Protein AF-A0A644TGS3-F1 (afdb_monomer_lite)

pLDDT: mean 71.06, std 19.89, range [24.0, 93.06]

Radius of gyration: 21.51 Å; chains: 1; bounding box: 37×53×60 Å

InterPro domains:
  IPR002871 NIF system FeS cluster assembly, NifU, N-terminal [PF01592] (18-66)
  IPR002871 NIF system FeS cluster assembly, NifU, N-terminal [cd06664] (18-66)

Structure (mmCIF, N/CA/C/O backbone):
data_AF-A0A644TGS3-F1
#
_entry.id   AF-A0A644TGS3-F1
#
loop_
_atom_site.group_PDB
_atom_site.id
_atom_site.type_symbol
_atom_site.label_atom_id
_atom_site.label_alt_id
_atom_site.label_comp_id
_atom_site.label_asym_id
_atom_site.label_entity_id
_atom_site.label_seq_id
_atom_site.pdbx_PDB_ins_code
_atom_site.Cartn_x
_atom_site.Cartn_y
_atom_site.Cartn_z
_atom_site.occupancy
_atom_site.B_iso_or_equiv
_atom_site.auth_seq_id
_atom_site.auth_comp_id
_atom_site.auth_asym_id
_atom_site.auth_atom_id
_atom_site.pdbx_PDB_model_num
ATOM 1 N N . MET A 1 1 ? 13.900 33.411 -36.697 1.00 40.03 1 MET A N 1
ATOM 2 C CA . MET A 1 1 ? 13.366 32.555 -35.622 1.00 40.03 1 MET A CA 1
ATOM 3 C C . MET A 1 1 ? 13.128 31.213 -36.278 1.00 40.03 1 MET A C 1
ATOM 5 O O . MET A 1 1 ? 12.273 31.146 -37.144 1.00 40.03 1 MET A O 1
ATOM 9 N N . ALA A 1 2 ? 14.018 30.251 -36.042 1.00 46.47 2 ALA A N 1
ATOM 10 C CA . ALA A 1 2 ? 13.929 28.922 -36.633 1.00 46.47 2 ALA A CA 1
ATOM 11 C C . ALA A 1 2 ? 13.357 28.002 -35.558 1.00 46.47 2 ALA A C 1
ATOM 13 O O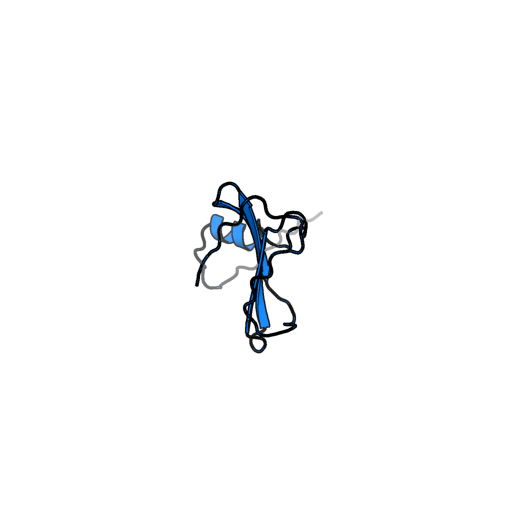 . ALA A 1 2 ? 13.962 27.853 -34.496 1.00 46.47 2 ALA A O 1
ATOM 14 N N . GLU A 1 3 ? 12.164 27.485 -35.812 1.00 55.41 3 GLU A N 1
ATOM 15 C CA . GLU A 1 3 ? 11.545 26.438 -35.012 1.00 55.41 3 GLU A CA 1
ATOM 16 C C . GLU A 1 3 ? 12.393 25.180 -35.215 1.00 55.41 3 GLU A C 1
ATOM 18 O O . GLU A 1 3 ? 12.521 24.675 -36.327 1.00 55.41 3 GLU A O 1
ATOM 23 N N . GLN A 1 4 ? 13.091 24.757 -34.163 1.00 46.56 4 GLN A N 1
ATOM 24 C CA . GLN A 1 4 ? 13.836 23.506 -34.169 1.00 46.56 4 GLN A CA 1
ATOM 25 C C . GLN A 1 4 ? 12.837 22.398 -33.847 1.00 46.56 4 GLN A C 1
ATOM 27 O O . GLN A 1 4 ? 12.428 22.252 -32.696 1.00 46.56 4 GLN A O 1
ATOM 32 N N . GLU A 1 5 ? 12.420 21.659 -34.872 1.00 59.19 5 GLU A N 1
ATOM 33 C CA . GLU A 1 5 ? 11.716 20.389 -34.709 1.00 59.19 5 GLU A CA 1
ATOM 34 C C . GLU A 1 5 ? 12.658 19.426 -33.976 1.00 59.19 5 GLU A C 1
ATOM 36 O O . GLU A 1 5 ? 13.731 19.073 -34.465 1.00 59.19 5 GLU A O 1
ATOM 41 N N . GLN A 1 6 ? 12.299 19.084 -32.741 1.00 52.22 6 GLN A N 1
ATOM 42 C CA . GLN A 1 6 ? 13.044 18.143 -31.916 1.00 52.22 6 GLN A CA 1
ATOM 43 C C . GLN A 1 6 ? 12.672 16.731 -32.381 1.00 52.22 6 GLN A C 1
ATOM 45 O O . GLN A 1 6 ? 11.548 16.285 -32.165 1.00 52.22 6 GLN A O 1
ATOM 50 N N . GLU A 1 7 ? 13.590 16.042 -33.062 1.00 60.78 7 GLU A N 1
ATOM 51 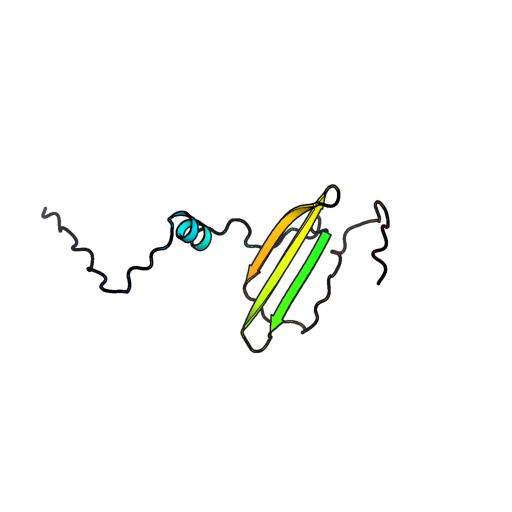C CA . GLU A 1 7 ? 13.439 14.619 -33.379 1.00 60.78 7 GLU A CA 1
ATOM 52 C C . GLU A 1 7 ? 13.476 13.802 -32.076 1.00 60.78 7 GLU A C 1
ATOM 54 O O . GLU A 1 7 ? 14.516 13.673 -31.426 1.00 60.78 7 GLU A O 1
ATOM 59 N N . GLU A 1 8 ? 12.319 13.265 -31.687 1.00 59.94 8 GLU A N 1
ATOM 60 C CA . GLU A 1 8 ? 12.171 12.318 -30.579 1.00 59.94 8 GLU A CA 1
ATOM 61 C C . GLU A 1 8 ? 13.011 11.052 -30.863 1.00 59.94 8 GLU A C 1
ATOM 63 O O . GLU A 1 8 ? 12.868 10.445 -31.931 1.00 59.94 8 GLU A O 1
ATOM 68 N N . PRO A 1 9 ? 13.897 10.613 -29.949 1.00 57.94 9 PRO A N 1
ATOM 69 C CA . PRO A 1 9 ? 14.744 9.452 -30.190 1.00 57.94 9 PRO A CA 1
ATOM 70 C C . PRO A 1 9 ? 13.892 8.185 -30.346 1.00 57.94 9 PRO A C 1
ATOM 72 O O . PRO A 1 9 ? 13.164 7.781 -29.440 1.00 57.94 9 PRO A O 1
ATOM 75 N N . GLN A 1 10 ? 14.008 7.524 -31.500 1.00 60.12 10 GLN A N 1
ATOM 76 C CA . GLN A 1 10 ? 13.237 6.325 -31.825 1.00 60.12 10 GLN A CA 1
ATOM 77 C C . GLN A 1 10 ? 13.711 5.128 -30.978 1.00 60.12 10 GLN A C 1
ATOM 79 O O . GLN A 1 10 ? 14.670 4.434 -31.319 1.00 60.12 10 GLN A O 1
ATOM 84 N N . TYR A 1 11 ? 13.048 4.899 -29.843 1.00 65.00 11 TYR A N 1
ATOM 85 C CA . TYR A 1 11 ? 13.353 3.822 -28.898 1.00 65.00 11 TYR A CA 1
ATOM 86 C C . TYR A 1 11 ? 13.108 2.437 -29.531 1.00 65.00 11 TYR A C 1
ATOM 88 O O . TYR A 1 11 ? 11.970 2.056 -29.795 1.00 65.00 11 TYR A O 1
ATOM 96 N N . GLN A 1 12 ? 14.176 1.664 -29.769 1.00 63.16 12 GLN A N 1
ATOM 97 C CA . GLN A 1 12 ? 14.134 0.303 -30.344 1.00 63.16 12 GLN A CA 1
ATOM 98 C C . GLN A 1 12 ? 14.103 -0.801 -29.264 1.00 63.16 12 GLN A C 1
ATOM 100 O O . GLN A 1 12 ? 14.757 -1.835 -29.395 1.00 63.16 12 GLN A O 1
ATOM 105 N N . GLY A 1 13 ? 13.397 -0.572 -28.155 1.00 66.88 13 GLY A N 1
ATOM 106 C CA . GLY A 1 13 ? 13.203 -1.588 -27.116 1.00 66.88 13 GLY A CA 1
ATOM 107 C C . GLY A 1 13 ? 12.051 -2.551 -27.434 1.00 66.88 13 GLY A C 1
ATOM 108 O O . GLY A 1 13 ? 11.281 -2.308 -28.366 1.00 66.88 13 GLY A O 1
ATOM 109 N N . PRO A 1 14 ? 11.901 -3.651 -26.672 1.00 72.25 14 PRO A N 1
ATOM 110 C CA . PRO A 1 14 ? 10.731 -4.513 -26.799 1.00 72.25 14 PRO A CA 1
ATOM 111 C C . PRO A 1 14 ? 9.463 -3.682 -26.581 1.00 72.25 14 PRO A C 1
ATOM 113 O O . PRO A 1 14 ? 9.342 -2.977 -25.580 1.00 72.25 14 PRO A O 1
ATOM 116 N N . VAL A 1 15 ? 8.522 -3.763 -27.523 1.00 70.94 15 VAL A N 1
ATOM 117 C CA . VAL A 1 15 ? 7.206 -3.134 -27.380 1.00 70.94 15 VAL A CA 1
ATOM 118 C C . VAL A 1 15 ? 6.471 -3.889 -26.279 1.00 70.94 15 VAL A C 1
ATOM 120 O O . VAL A 1 15 ? 5.985 -5.002 -26.484 1.00 70.94 15 VAL A O 1
ATOM 123 N N . LEU A 1 16 ? 6.460 -3.321 -25.076 1.00 71.38 16 LEU A N 1
ATOM 124 C CA . LEU A 1 16 ? 5.703 -3.868 -23.964 1.00 71.38 16 LEU A CA 1
ATOM 125 C C . LEU A 1 16 ? 4.234 -3.502 -24.182 1.00 71.38 16 LEU A C 1
ATOM 127 O O . LEU A 1 16 ? 3.844 -2.346 -24.044 1.00 71.38 16 LEU A O 1
ATOM 131 N N . PHE A 1 17 ? 3.423 -4.489 -24.563 1.00 81.81 17 PHE A N 1
ATOM 132 C CA . PHE A 1 17 ? 1.976 -4.332 -24.702 1.00 81.81 17 PHE A CA 1
ATOM 133 C C . PHE A 1 17 ? 1.319 -4.307 -23.317 1.00 81.81 17 PHE A C 1
ATOM 135 O O . PHE A 1 17 ? 0.715 -5.288 -22.884 1.00 81.81 17 PHE A O 1
ATOM 142 N N . TYR A 1 18 ? 1.468 -3.200 -22.598 1.00 86.56 18 TYR A N 1
ATOM 143 C CA . TYR A 1 18 ? 0.660 -2.920 -21.415 1.00 86.56 18 TYR A CA 1
ATOM 144 C C . TYR A 1 18 ? -0.588 -2.148 -21.828 1.00 86.56 18 TYR A C 1
ATOM 146 O O . TYR A 1 18 ? -0.531 -1.308 -22.723 1.00 86.56 18 TYR A O 1
ATOM 154 N N . SER A 1 19 ? -1.721 -2.442 -21.189 1.00 89.94 19 SER A N 1
ATOM 155 C CA . SER A 1 19 ? -2.904 -1.602 -21.353 1.00 89.94 19 SER A CA 1
ATOM 156 C C . SER A 1 19 ? -2.655 -0.230 -20.730 1.00 89.94 19 SER A C 1
ATOM 158 O O . SER A 1 19 ? -1.894 -0.107 -19.765 1.00 89.94 19 SER A O 1
ATOM 160 N N . ASP A 1 20 ? -3.352 0.785 -21.236 1.00 88.75 20 ASP A N 1
ATOM 161 C CA . ASP A 1 20 ? -3.316 2.133 -20.661 1.00 88.75 20 ASP A CA 1
ATOM 162 C C . ASP A 1 20 ? -3.662 2.110 -19.162 1.00 88.75 20 ASP A C 1
ATOM 164 O O . ASP A 1 20 ? -3.061 2.827 -18.366 1.00 88.75 20 ASP A O 1
ATOM 168 N N . GLU A 1 21 ? -4.562 1.207 -18.755 1.00 91.00 21 GLU A N 1
ATOM 169 C CA . GLU A 1 21 ? -4.920 0.993 -17.352 1.00 91.00 21 GLU A CA 1
ATOM 170 C C . GLU A 1 21 ? -3.724 0.549 -16.501 1.00 91.00 21 GLU A C 1
ATOM 172 O O . GLU A 1 21 ? -3.544 1.051 -15.394 1.00 91.00 21 GLU A O 1
ATOM 177 N N . VAL A 1 22 ? -2.889 -0.373 -16.991 1.00 90.00 22 VAL A N 1
ATOM 178 C CA . VAL A 1 22 ? -1.710 -0.851 -16.249 1.00 90.00 22 VAL A CA 1
ATOM 179 C C . VAL A 1 22 ? -0.691 0.273 -16.085 1.00 90.00 22 VAL A C 1
ATOM 181 O O . VAL A 1 22 ? -0.148 0.454 -14.994 1.00 90.00 22 VAL A O 1
ATOM 184 N N . ILE A 1 23 ? -0.462 1.051 -17.145 1.00 90.38 23 ILE A N 1
ATOM 185 C CA . ILE A 1 23 ? 0.459 2.192 -17.120 1.00 90.38 23 ILE A CA 1
ATOM 186 C C . ILE A 1 23 ? -0.019 3.265 -16.136 1.00 90.38 23 ILE A C 1
ATOM 188 O O . ILE A 1 23 ? 0.783 3.783 -15.353 1.00 90.38 23 ILE A O 1
ATOM 192 N N . ASP A 1 24 ? -1.317 3.560 -16.125 1.00 92.06 24 ASP A N 1
ATOM 193 C CA . ASP A 1 24 ? -1.927 4.516 -15.202 1.00 92.06 24 ASP A CA 1
ATOM 194 C C . ASP A 1 24 ? -1.829 4.055 -13.739 1.00 92.06 24 ASP A C 1
ATOM 196 O O . ASP A 1 24 ? -1.366 4.813 -12.890 1.00 92.06 24 ASP A O 1
ATOM 200 N N . HIS A 1 25 ? -2.163 2.796 -13.430 1.00 90.69 25 HIS A N 1
ATOM 201 C CA . HIS A 1 25 ? -2.058 2.270 -12.061 1.00 90.69 25 HIS A CA 1
ATOM 202 C C . HIS A 1 25 ? -0.617 2.245 -11.544 1.00 90.69 25 HIS A C 1
ATOM 204 O O . HIS A 1 25 ? -0.394 2.442 -10.348 1.00 90.69 25 HIS A O 1
ATOM 210 N N . PHE A 1 26 ? 0.352 1.996 -12.428 1.00 88.19 26 PHE A N 1
ATOM 211 C CA . PHE A 1 26 ? 1.769 2.017 -12.079 1.00 88.19 26 PHE A CA 1
ATOM 212 C C . PHE A 1 26 ? 2.271 3.440 -11.819 1.00 88.19 26 PHE A C 1
ATOM 214 O O . PHE A 1 26 ? 2.995 3.675 -10.853 1.00 88.19 26 PHE A O 1
ATOM 221 N N . SER A 1 27 ? 1.874 4.391 -12.666 1.00 90.50 27 SER A N 1
ATOM 222 C CA . SER A 1 27 ? 2.361 5.773 -12.598 1.00 90.50 27 SER A CA 1
ATOM 223 C C . SER A 1 27 ? 1.637 6.607 -11.536 1.00 90.50 27 SER A C 1
ATOM 225 O O . SER A 1 27 ? 2.221 7.538 -10.988 1.00 90.50 27 SER A O 1
ATOM 227 N N . ASN A 1 28 ? 0.380 6.276 -11.230 1.00 92.25 28 ASN A N 1
ATOM 228 C CA . ASN A 1 28 ? -0.463 6.981 -10.267 1.00 92.25 28 ASN A CA 1
ATOM 229 C C . ASN A 1 28 ? -1.173 5.999 -9.311 1.00 92.25 28 ASN A C 1
ATOM 231 O O . ASN A 1 28 ? -2.388 5.777 -9.402 1.00 92.25 28 ASN A O 1
ATOM 235 N N . PRO A 1 29 ? -0.431 5.377 -8.381 1.00 90.44 29 PRO A N 1
ATOM 236 C CA . PRO A 1 29 ? -1.004 4.404 -7.470 1.00 90.44 29 PRO A CA 1
ATOM 237 C C . PRO A 1 29 ? -1.921 5.089 -6.444 1.00 90.44 29 PRO A C 1
ATOM 239 O O . PRO A 1 29 ? -1.542 6.030 -5.752 1.00 90.44 29 PRO A O 1
ATOM 242 N N . ARG A 1 30 ? -3.153 4.591 -6.323 1.00 90.62 30 ARG A N 1
ATOM 243 C CA . ARG A 1 30 ? -4.251 5.276 -5.610 1.00 90.62 30 ARG A CA 1
ATOM 244 C C . ARG A 1 30 ? -4.271 5.065 -4.094 1.00 90.62 30 ARG A C 1
ATOM 246 O O . ARG A 1 30 ? -4.942 5.804 -3.384 1.00 90.62 30 ARG A O 1
ATOM 253 N N . ASN A 1 31 ? -3.562 4.052 -3.603 1.00 92.12 31 ASN A N 1
ATOM 254 C CA . ASN A 1 31 ? -3.638 3.582 -2.215 1.00 92.12 31 ASN A CA 1
ATOM 255 C C . ASN A 1 31 ? -2.251 3.430 -1.583 1.00 92.12 31 ASN A C 1
ATOM 257 O O . ASN A 1 31 ? -2.020 2.521 -0.786 1.00 92.12 31 ASN A O 1
ATOM 261 N N . VAL A 1 32 ? -1.310 4.291 -1.972 1.00 91.06 32 VAL A N 1
ATOM 262 C CA . VAL 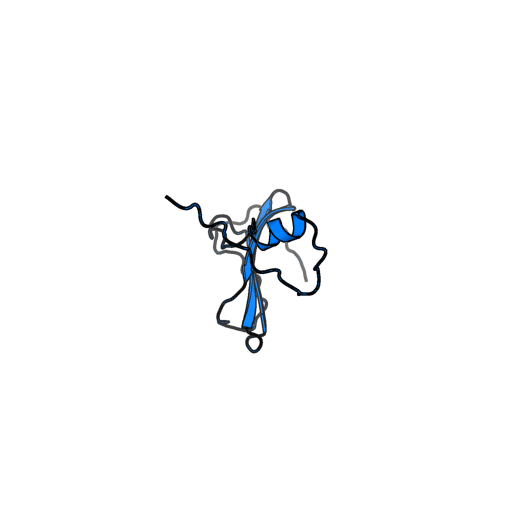A 1 32 ? 0.045 4.277 -1.415 1.00 91.06 32 VAL A CA 1
ATOM 263 C C . VAL A 1 32 ? 0.146 5.274 -0.272 1.00 91.06 32 VAL A C 1
ATOM 265 O O . VAL A 1 32 ? -0.187 6.445 -0.436 1.00 91.06 32 VAL A O 1
ATOM 268 N N . GLY A 1 33 ? 0.604 4.809 0.888 1.00 87.81 33 GLY A N 1
ATOM 269 C CA . GLY A 1 33 ? 0.777 5.646 2.074 1.00 87.81 33 GLY A CA 1
ATOM 270 C C . GLY A 1 33 ? 0.466 4.914 3.374 1.00 87.81 33 GLY A C 1
ATOM 271 O O . GLY A 1 33 ? 0.367 3.689 3.404 1.00 87.81 33 GLY A O 1
ATOM 272 N N . GLU A 1 34 ? 0.315 5.686 4.446 1.00 87.00 34 GLU A N 1
ATOM 273 C CA . GLU A 1 34 ? -0.087 5.192 5.764 1.00 87.00 34 GLU A CA 1
ATOM 274 C C . GLU A 1 34 ? -1.487 5.711 6.096 1.00 87.00 34 GLU A C 1
ATOM 276 O O . GLU A 1 34 ? -1.795 6.876 5.832 1.00 87.00 34 GLU A O 1
ATOM 281 N N . LEU A 1 35 ? -2.326 4.865 6.697 1.00 87.56 35 LEU A N 1
ATOM 282 C CA . LEU A 1 35 ? -3.575 5.331 7.300 1.00 87.56 35 LEU A CA 1
ATOM 283 C C . LEU A 1 35 ? -3.296 5.946 8.681 1.00 87.56 35 LEU A C 1
ATOM 285 O O . LEU A 1 35 ? -2.435 5.438 9.411 1.00 87.56 35 LEU A O 1
ATOM 289 N N . PRO A 1 36 ? -4.044 6.989 9.086 1.00 86.62 36 PRO A N 1
ATOM 290 C CA . PRO A 1 36 ? -3.980 7.512 10.443 1.00 86.62 36 PRO A CA 1
ATOM 291 C C . PRO A 1 36 ? -4.272 6.412 11.483 1.00 86.62 36 PRO A C 1
ATOM 293 O O . PRO A 1 36 ? -5.156 5.572 11.264 1.00 86.62 36 PRO A O 1
ATOM 296 N N . PRO A 1 37 ? -3.572 6.387 12.634 1.00 82.31 37 PRO A N 1
ATOM 297 C CA . PRO A 1 37 ? -3.794 5.381 13.676 1.00 82.31 37 PRO A CA 1
ATOM 298 C C . PRO A 1 37 ? -5.233 5.336 14.206 1.00 82.31 37 PRO A C 1
ATOM 300 O O . PRO A 1 37 ? -5.684 4.287 14.658 1.00 82.31 37 PRO A O 1
ATOM 303 N N . GLU A 1 38 ? -5.948 6.460 14.167 1.00 85.31 38 GLU A N 1
ATOM 304 C CA . GLU A 1 38 ? -7.352 6.592 14.557 1.00 85.31 38 GLU A CA 1
ATOM 305 C C . GLU A 1 38 ? -8.353 5.891 13.644 1.00 85.31 38 GLU A C 1
ATOM 307 O O . GLU A 1 38 ? -9.414 5.504 14.130 1.00 85.31 38 GLU A O 1
ATOM 312 N N . GLU A 1 39 ? -8.007 5.696 12.376 1.00 86.44 39 GLU A N 1
ATOM 313 C CA . GLU A 1 39 ? -8.852 5.046 11.366 1.00 86.44 39 GLU A CA 1
ATOM 314 C C . GLU A 1 39 ? -8.379 3.622 11.051 1.00 86.44 39 GLU A C 1
ATOM 316 O O . GLU A 1 39 ? -9.061 2.859 10.373 1.00 86.44 39 GLU A O 1
ATOM 321 N N . THR A 1 40 ? -7.201 3.244 11.543 1.00 88.31 40 THR A N 1
ATOM 322 C CA . THR A 1 40 ? -6.610 1.935 11.280 1.00 88.31 40 THR A CA 1
ATOM 323 C C . THR A 1 40 ? -7.152 0.901 12.261 1.00 88.31 40 THR A C 1
ATOM 325 O O . THR A 1 40 ? -6.865 0.954 13.453 1.00 88.31 40 THR A O 1
ATOM 328 N N . ASP A 1 41 ? -7.850 -0.116 11.767 1.00 89.06 41 ASP A N 1
ATOM 329 C CA . ASP A 1 41 ? -8.271 -1.260 12.583 1.00 89.06 41 ASP A CA 1
ATOM 330 C C . ASP A 1 41 ? -7.172 -2.329 12.675 1.00 89.06 41 ASP A C 1
ATOM 332 O O . ASP A 1 41 ? -7.041 -3.036 13.685 1.00 89.06 41 ASP A O 1
ATOM 336 N N . GLY A 1 42 ? -6.328 -2.425 11.645 1.00 87.25 42 GLY A N 1
ATOM 337 C CA . GLY A 1 42 ? -5.222 -3.371 11.610 1.00 87.25 42 GLY A CA 1
ATOM 338 C C . GLY A 1 42 ? -4.034 -2.922 10.766 1.00 87.25 42 GLY A C 1
ATOM 339 O O . GLY A 1 42 ? -4.167 -2.215 9.771 1.00 87.25 42 GLY A O 1
ATOM 340 N N . TYR A 1 43 ? -2.856 -3.378 11.191 1.00 87.62 43 TYR A N 1
ATOM 341 C CA . TYR A 1 43 ? -1.578 -3.159 10.520 1.00 87.62 43 TYR A CA 1
ATOM 342 C C . TYR A 1 43 ? -0.840 -4.486 10.330 1.00 87.62 43 TYR A C 1
ATOM 344 O O . TYR A 1 43 ? -0.690 -5.256 11.286 1.00 87.62 43 TYR A O 1
ATOM 352 N N . ALA A 1 44 ? -0.331 -4.726 9.125 1.00 86.56 44 ALA A N 1
ATOM 353 C CA . ALA A 1 44 ? 0.522 -5.856 8.791 1.00 86.56 44 ALA A CA 1
ATOM 354 C C . ALA A 1 44 ? 1.833 -5.373 8.161 1.00 86.56 44 ALA A C 1
ATOM 356 O O . ALA A 1 44 ? 1.854 -4.438 7.370 1.00 86.56 44 ALA A O 1
ATOM 357 N N . CYS A 1 45 ? 2.929 -6.040 8.506 1.00 84.75 45 CYS A N 1
ATOM 358 C CA . CYS A 1 45 ? 4.244 -5.821 7.916 1.00 84.75 45 CYS A CA 1
ATOM 359 C C . CYS A 1 45 ? 4.760 -7.178 7.450 1.00 84.75 45 CYS A C 1
ATOM 361 O O . CYS A 1 45 ? 4.836 -8.113 8.254 1.00 84.75 45 CYS A O 1
ATOM 363 N N . ILE A 1 46 ? 5.051 -7.299 6.162 1.00 83.75 46 ILE A N 1
ATOM 364 C CA . ILE A 1 46 ? 5.453 -8.539 5.506 1.00 83.75 46 ILE A CA 1
ATOM 365 C C . ILE A 1 46 ? 6.670 -8.219 4.651 1.00 83.75 46 ILE A C 1
ATOM 367 O O . ILE A 1 46 ? 6.624 -7.312 3.831 1.00 83.75 46 ILE A O 1
ATOM 371 N N . GLY A 1 47 ? 7.757 -8.954 4.830 1.00 75.75 47 GLY A N 1
ATOM 372 C CA . GLY A 1 47 ? 8.956 -8.751 4.030 1.00 75.75 47 GLY A CA 1
ATOM 373 C C . GLY A 1 47 ? 10.120 -9.585 4.522 1.00 75.75 47 GLY A C 1
ATOM 374 O O . GLY A 1 47 ? 10.139 -10.025 5.677 1.00 75.75 47 GLY A O 1
ATOM 375 N N . ASP A 1 48 ? 11.084 -9.789 3.631 1.00 71.44 48 ASP A N 1
ATOM 376 C CA . ASP A 1 48 ? 12.372 -10.368 3.984 1.00 71.44 48 ASP A CA 1
ATOM 377 C C . ASP A 1 48 ? 13.378 -9.233 4.254 1.00 71.44 48 ASP A C 1
ATOM 379 O O . ASP A 1 48 ? 13.637 -8.418 3.360 1.00 71.44 48 ASP A O 1
ATOM 383 N N . PRO A 1 49 ? 13.982 -9.170 5.455 1.00 64.69 49 PRO A N 1
ATOM 384 C CA . PRO A 1 49 ? 14.991 -8.166 5.774 1.00 64.69 49 PRO A CA 1
ATOM 385 C C . PRO A 1 49 ? 16.228 -8.184 4.874 1.00 64.69 49 PRO A C 1
ATOM 387 O O . PRO A 1 49 ? 16.917 -7.169 4.790 1.00 64.69 49 PRO A O 1
ATOM 390 N N . ALA A 1 50 ? 16.523 -9.302 4.214 1.00 66.06 50 ALA A N 1
ATOM 391 C CA . ALA A 1 50 ? 17.665 -9.451 3.323 1.00 66.06 50 ALA A CA 1
ATOM 392 C C . ALA A 1 50 ? 17.374 -9.016 1.876 1.00 66.06 50 ALA A C 1
ATOM 394 O O . ALA A 1 50 ? 18.311 -8.660 1.167 1.00 66.06 50 ALA A O 1
ATOM 395 N N . CYS A 1 51 ? 16.108 -9.032 1.438 1.00 65.38 51 CYS A N 1
ATOM 396 C CA . CYS A 1 51 ? 15.722 -8.734 0.050 1.00 65.38 51 CYS A CA 1
ATOM 397 C C . CYS A 1 51 ? 15.352 -7.255 -0.170 1.00 65.38 51 CYS A C 1
ATOM 399 O O . CYS A 1 51 ? 15.328 -6.788 -1.300 1.00 65.38 51 CYS A O 1
ATOM 401 N N . GLY A 1 52 ? 15.084 -6.497 0.902 1.00 63.56 52 GLY A N 1
ATOM 402 C CA . GLY A 1 52 ? 14.699 -5.079 0.813 1.00 63.56 52 GLY A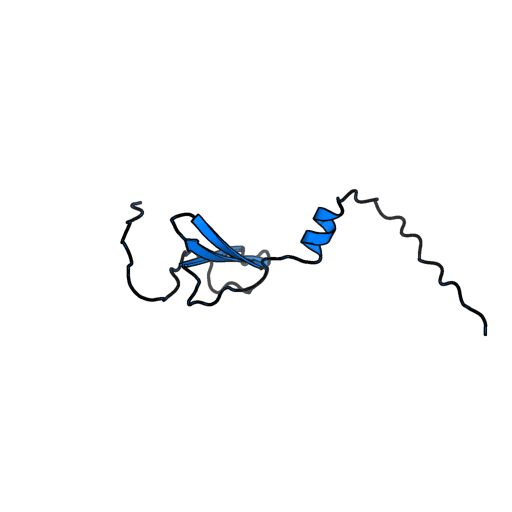 CA 1
ATOM 403 C C . GLY A 1 52 ? 13.242 -4.844 0.391 1.00 63.56 52 GLY A C 1
ATOM 404 O O . GLY A 1 52 ? 12.741 -3.727 0.517 1.00 63.56 52 GLY A O 1
ATOM 405 N N . ASP A 1 53 ? 12.543 -5.902 -0.016 1.00 69.50 53 ASP A N 1
ATOM 406 C CA . ASP A 1 53 ? 11.117 -5.898 -0.326 1.00 69.50 53 ASP A CA 1
ATOM 407 C C . ASP A 1 53 ? 10.293 -6.055 0.963 1.00 69.50 53 ASP A C 1
ATOM 409 O O . ASP A 1 53 ? 9.776 -7.125 1.293 1.00 69.50 53 ASP A O 1
ATOM 413 N N . GLU A 1 54 ? 10.211 -4.972 1.739 1.00 81.00 54 GLU A N 1
ATOM 414 C CA . GLU A 1 54 ? 9.278 -4.852 2.861 1.00 81.00 54 GLU A CA 1
ATOM 415 C C . GLU A 1 54 ? 7.988 -4.172 2.397 1.00 81.00 54 GLU A C 1
ATOM 417 O O . GLU A 1 54 ? 8.010 -3.072 1.849 1.00 81.00 54 GLU A O 1
ATOM 422 N N . MET A 1 55 ? 6.852 -4.811 2.654 1.00 85.94 55 MET A N 1
ATOM 423 C CA . MET A 1 55 ? 5.522 -4.263 2.437 1.00 85.94 55 MET A CA 1
ATOM 424 C C . MET A 1 55 ? 4.824 -4.044 3.777 1.00 85.94 55 MET A C 1
ATOM 426 O O . MET A 1 55 ? 4.729 -4.942 4.619 1.00 85.94 55 MET A O 1
ATOM 430 N N . LYS A 1 56 ? 4.273 -2.848 3.952 1.00 87.62 56 LYS A N 1
ATOM 431 C CA . LYS A 1 56 ? 3.413 -2.484 5.075 1.00 87.62 56 LYS A CA 1
ATOM 432 C C . LYS A 1 56 ? 2.006 -2.246 4.571 1.00 87.62 56 LYS A C 1
ATOM 434 O O . LYS A 1 56 ? 1.822 -1.645 3.517 1.00 87.62 56 LYS A O 1
ATOM 439 N N . LEU A 1 57 ? 1.027 -2.727 5.318 1.00 90.19 57 LEU A N 1
ATOM 440 C CA . LEU A 1 57 ? -0.376 -2.677 4.952 1.00 90.19 57 LEU A CA 1
ATOM 441 C C . LEU A 1 57 ? -1.191 -2.195 6.146 1.00 90.19 57 LEU A C 1
ATOM 443 O O . LEU A 1 57 ? -1.113 -2.771 7.232 1.00 90.19 57 LEU A O 1
ATOM 447 N N . TRP A 1 58 ? -1.989 -1.159 5.922 1.00 92.38 58 TRP A N 1
ATOM 448 C CA . TRP A 1 58 ? -2.950 -0.621 6.877 1.00 92.38 58 TRP A CA 1
ATOM 449 C C . TRP A 1 58 ? -4.351 -0.817 6.319 1.00 92.38 58 TRP A C 1
ATOM 451 O O . TRP A 1 58 ? -4.567 -0.631 5.120 1.00 92.38 58 TRP A O 1
ATOM 461 N N . PHE A 1 59 ? -5.305 -1.176 7.172 1.00 92.94 59 PHE A N 1
ATOM 462 C CA . PHE A 1 59 ? -6.694 -1.323 6.756 1.00 92.94 59 PHE A CA 1
ATOM 463 C C . PHE A 1 59 ? -7.686 -0.882 7.832 1.00 92.94 59 PHE A C 1
ATOM 465 O O . PHE A 1 59 ? -7.401 -0.959 9.030 1.00 92.94 59 PHE A O 1
ATOM 472 N N . SER A 1 60 ? -8.866 -0.469 7.374 1.00 92.44 60 SER A N 1
ATOM 473 C CA . SER A 1 60 ? -10.048 -0.193 8.191 1.00 92.44 60 SER A CA 1
ATOM 474 C C . SER A 1 60 ? -11.174 -1.167 7.846 1.00 92.44 60 SER A C 1
ATOM 476 O O . SER A 1 60 ? -11.307 -1.595 6.693 1.00 92.44 60 SER A O 1
ATOM 478 N N . LEU A 1 61 ? -11.976 -1.532 8.843 1.00 92.00 61 LEU A N 1
ATOM 479 C CA . LEU A 1 61 ? -13.119 -2.422 8.714 1.00 92.00 61 LEU A CA 1
ATOM 480 C C . LEU A 1 61 ? -14.427 -1.688 9.009 1.00 92.00 61 LEU A C 1
ATOM 482 O O . LEU A 1 61 ? -14.594 -1.048 10.044 1.00 92.00 61 LEU A O 1
ATOM 486 N N . LYS A 1 62 ? -15.413 -1.897 8.141 1.00 93.06 62 LYS A N 1
ATOM 487 C CA . LYS A 1 62 ? -16.783 -1.424 8.309 1.00 93.06 62 LYS A CA 1
ATOM 488 C C . LYS A 1 62 ? -17.749 -2.537 7.936 1.00 93.06 62 LYS A C 1
ATOM 490 O O . LYS A 1 62 ? -17.647 -3.103 6.853 1.00 93.06 62 LYS A O 1
ATOM 495 N N . ASP A 1 63 ? -18.658 -2.878 8.848 1.00 91.88 63 ASP A N 1
ATOM 496 C CA . ASP A 1 63 ? -19.670 -3.926 8.642 1.00 91.88 63 ASP A CA 1
ATOM 497 C C . ASP A 1 63 ? -19.071 -5.258 8.140 1.00 91.88 63 ASP A C 1
ATOM 499 O O . ASP A 1 63 ? -19.543 -5.858 7.175 1.00 91.88 63 ASP A O 1
ATOM 503 N N . GLU A 1 64 ? -17.977 -5.692 8.779 1.00 89.12 64 GLU A N 1
ATOM 504 C CA . GLU A 1 64 ? -17.218 -6.910 8.435 1.00 89.12 64 GLU A CA 1
ATOM 505 C C . GLU A 1 64 ? -16.585 -6.904 7.026 1.00 89.12 64 GLU A C 1
ATOM 507 O O . GLU A 1 64 ? -16.151 -7.942 6.524 1.00 89.12 64 GLU A O 1
ATOM 512 N N . ARG A 1 65 ? -16.476 -5.733 6.388 1.00 90.56 65 ARG A N 1
ATOM 513 C CA . ARG A 1 65 ? -15.801 -5.524 5.100 1.00 90.56 65 ARG A CA 1
ATOM 514 C C . ARG A 1 65 ? -14.628 -4.565 5.244 1.00 90.56 65 ARG A C 1
ATOM 516 O O . ARG A 1 65 ? -14.634 -3.696 6.107 1.00 90.56 65 ARG A O 1
ATOM 523 N N . ILE A 1 66 ? -13.627 -4.723 4.381 1.00 90.25 66 ILE A N 1
ATOM 524 C CA . ILE A 1 66 ? -12.526 -3.762 4.264 1.00 90.25 66 ILE A CA 1
ATOM 525 C C . ILE A 1 66 ? -13.078 -2.506 3.591 1.00 90.25 66 ILE A C 1
ATOM 527 O O . ILE A 1 66 ? -13.571 -2.590 2.467 1.00 90.25 66 ILE A O 1
ATOM 531 N N . ASP A 1 67 ? -13.017 -1.378 4.294 1.00 92.38 67 ASP A N 1
ATOM 532 C CA . ASP A 1 67 ? -13.480 -0.075 3.798 1.00 92.38 67 ASP A CA 1
ATOM 533 C C . ASP A 1 67 ? -12.320 0.680 3.141 1.00 92.38 67 ASP A C 1
ATOM 535 O O . ASP A 1 67 ? -12.385 1.082 1.981 1.00 92.38 67 ASP A O 1
ATOM 539 N N . LEU A 1 68 ? -11.199 0.777 3.860 1.00 91.50 68 LEU A N 1
ATOM 540 C CA . LEU A 1 68 ? -9.974 1.417 3.391 1.00 91.50 68 LEU A CA 1
ATOM 541 C C . LEU A 1 68 ? -8.802 0.453 3.501 1.00 91.50 68 LEU A C 1
ATOM 543 O O . LEU A 1 68 ? -8.682 -0.294 4.474 1.00 91.50 68 LEU A O 1
ATOM 547 N N . ILE A 1 69 ? -7.918 0.504 2.510 1.00 92.69 69 ILE A N 1
ATOM 548 C CA . ILE A 1 69 ? -6.670 -0.250 2.484 1.00 92.69 69 ILE A CA 1
ATOM 549 C C . ILE A 1 69 ? -5.578 0.614 1.868 1.00 92.69 69 ILE A C 1
ATOM 551 O O . ILE A 1 69 ? -5.782 1.229 0.822 1.00 92.69 69 ILE A O 1
ATOM 555 N N . PHE A 1 70 ? -4.435 0.680 2.541 1.00 93.06 70 PHE A N 1
ATOM 556 C CA . PHE A 1 70 ? -3.259 1.411 2.086 1.00 93.06 70 PHE A CA 1
ATOM 557 C C . PHE A 1 70 ? -2.029 0.525 2.202 1.00 93.06 70 PHE A C 1
ATOM 559 O O . PHE A 1 70 ? -1.901 -0.261 3.145 1.00 93.06 70 PHE A O 1
ATOM 566 N N . VAL A 1 71 ? -1.133 0.653 1.229 1.00 90.44 71 VAL A N 1
ATOM 567 C CA . VAL A 1 71 ? 0.104 -0.115 1.141 1.00 90.44 71 VAL A CA 1
ATOM 568 C C . VAL A 1 71 ? 1.302 0.820 1.045 1.00 90.44 71 VAL A C 1
ATOM 570 O O . VAL A 1 71 ? 1.269 1.844 0.369 1.00 90.44 71 VAL A O 1
ATOM 573 N N . MET A 1 72 ? 2.394 0.456 1.697 1.00 87.62 72 MET A N 1
ATOM 574 C CA . MET A 1 72 ? 3.687 1.103 1.529 1.00 87.62 72 MET A CA 1
ATOM 575 C C . MET A 1 72 ? 4.712 0.036 1.191 1.00 87.62 72 MET A C 1
ATOM 577 O O . MET A 1 72 ? 4.815 -0.979 1.880 1.00 87.62 72 MET A O 1
ATOM 581 N N . LEU A 1 73 ? 5.457 0.285 0.121 1.00 79.94 73 LEU A N 1
ATOM 582 C CA . LEU A 1 73 ? 6.596 -0.522 -0.287 1.00 79.94 73 LEU A CA 1
ATOM 583 C C . LEU A 1 73 ? 7.872 0.170 0.192 1.00 79.94 73 LEU A C 1
ATOM 585 O O . LEU A 1 73 ? 8.057 1.365 -0.036 1.00 79.94 73 LEU A O 1
ATOM 589 N N . GLY A 1 74 ? 8.743 -0.586 0.847 1.00 69.94 74 GLY A N 1
ATOM 590 C CA . GLY A 1 74 ? 10.014 -0.115 1.372 1.00 69.94 74 GLY A CA 1
ATOM 591 C C . GLY A 1 74 ? 9.980 0.247 2.859 1.00 69.94 74 GLY A C 1
ATOM 592 O O . GLY A 1 74 ? 8.984 0.692 3.434 1.00 69.94 74 GLY A O 1
ATOM 593 N N . GLY A 1 75 ? 11.122 0.044 3.505 1.00 62.28 75 GLY A N 1
ATOM 594 C CA . GLY A 1 75 ? 11.301 0.260 4.934 1.00 62.28 75 GLY A CA 1
ATOM 595 C C . GLY A 1 75 ? 12.394 -0.646 5.481 1.00 62.28 75 GLY A C 1
ATOM 596 O O . GLY A 1 75 ? 12.630 -1.731 4.962 1.00 62.28 75 GLY A O 1
ATOM 597 N N . GLN A 1 76 ? 13.102 -0.182 6.512 1.00 50.25 76 GLN A N 1
ATOM 598 C CA . GLN A 1 76 ? 14.068 -1.022 7.209 1.00 50.25 76 GLN A CA 1
ATOM 599 C C . GLN A 1 76 ? 13.337 -1.802 8.316 1.00 50.25 76 GLN A C 1
ATOM 601 O O . GLN A 1 76 ? 12.762 -1.172 9.216 1.00 50.25 76 GLN A O 1
ATOM 606 N N . PRO A 1 77 ? 13.368 -3.145 8.293 1.00 51.09 77 PRO A N 1
ATOM 607 C CA . PRO A 1 77 ? 12.627 -3.960 9.242 1.00 51.09 77 PRO A CA 1
ATOM 608 C C . PRO A 1 77 ? 13.138 -3.737 10.654 1.00 51.09 77 PRO A C 1
ATOM 610 O O . PRO A 1 77 ? 14.312 -3.946 10.956 1.00 51.09 77 PRO A O 1
ATOM 613 N N . ARG A 1 78 ? 12.230 -3.374 11.563 1.00 52.41 78 ARG A N 1
ATOM 614 C CA . ARG A 1 78 ? 12.520 -3.387 13.008 1.00 52.41 78 ARG A CA 1
ATOM 615 C C . ARG A 1 78 ? 12.262 -4.747 13.664 1.00 52.41 78 ARG A C 1
ATOM 617 O O . ARG A 1 78 ? 12.428 -4.876 14.873 1.00 52.41 78 ARG A O 1
ATOM 624 N N . GLY A 1 79 ? 11.890 -5.766 12.889 1.00 46.59 79 GLY A N 1
ATOM 625 C CA . GLY A 1 79 ? 11.790 -7.146 13.358 1.00 46.59 79 GLY A CA 1
ATOM 626 C C . GLY A 1 79 ? 11.014 -8.037 12.394 1.00 46.59 79 GLY A C 1
ATOM 627 O O . GLY A 1 79 ? 9.897 -7.709 12.005 1.00 46.59 79 GLY A O 1
ATOM 628 N N . SER A 1 80 ? 11.584 -9.192 12.056 1.00 37.00 80 SER A N 1
ATOM 629 C CA . SER A 1 80 ? 10.947 -10.279 11.309 1.00 37.00 80 SER A CA 1
ATOM 630 C C . SER A 1 80 ? 9.840 -10.918 12.151 1.00 37.00 80 SER A C 1
ATOM 632 O O . SER A 1 80 ? 10.036 -11.901 12.859 1.00 37.00 80 SER A O 1
ATOM 634 N N . SER A 1 81 ? 8.655 -10.316 12.163 1.00 41.59 81 SER A N 1
ATOM 635 C CA . SER A 1 81 ? 7.500 -10.923 12.822 1.00 41.59 81 SER A CA 1
ATOM 636 C C . SER A 1 81 ? 6.207 -10.396 12.225 1.00 41.59 81 SER A C 1
ATOM 638 O O . SER A 1 81 ? 5.819 -9.253 12.462 1.00 41.59 81 SER A O 1
ATOM 640 N N . PHE A 1 82 ? 5.528 -11.274 11.484 1.00 43.78 82 PHE A N 1
ATOM 641 C CA . PHE A 1 82 ? 4.111 -11.154 11.171 1.00 43.78 82 PHE A CA 1
ATOM 642 C C . PHE A 1 82 ? 3.358 -10.956 12.489 1.00 43.78 82 PHE A C 1
ATOM 644 O O . PHE A 1 82 ? 3.156 -11.885 13.272 1.00 43.78 82 PHE A O 1
ATOM 651 N N . ARG A 1 83 ? 3.033 -9.705 12.798 1.00 50.62 83 ARG A N 1
ATOM 652 C CA . ARG A 1 83 ? 2.289 -9.335 13.994 1.00 50.62 83 ARG A CA 1
ATOM 653 C C . ARG A 1 83 ? 1.235 -8.345 13.556 1.00 50.62 83 ARG A C 1
ATOM 655 O O . ARG A 1 83 ? 1.528 -7.157 13.448 1.00 50.62 83 ARG A O 1
ATOM 662 N N . LEU A 1 84 ? 0.019 -8.849 13.346 1.00 53.38 84 LEU A N 1
ATOM 663 C CA . LEU A 1 84 ? -1.168 -8.010 13.294 1.00 53.38 84 LEU A CA 1
ATOM 664 C C . LEU A 1 84 ? -1.258 -7.290 14.641 1.00 53.38 84 LEU A C 1
ATOM 666 O O . LEU A 1 84 ? -1.693 -7.851 15.649 1.00 53.38 84 LEU A O 1
ATOM 670 N N . ARG A 1 85 ? -0.752 -6.061 14.692 1.00 54.56 85 ARG A N 1
ATOM 671 C CA . ARG A 1 85 ? -1.010 -5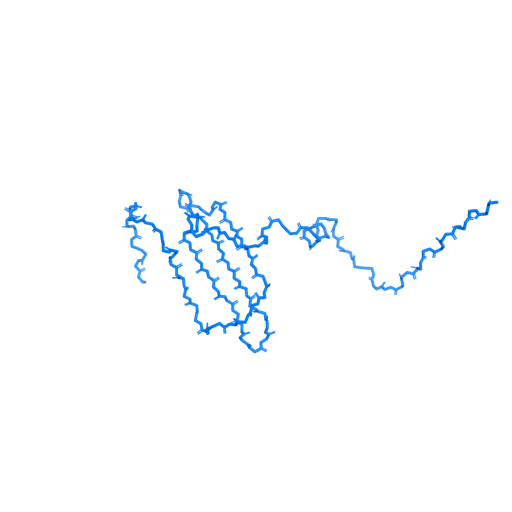.181 15.821 1.00 54.56 85 ARG A CA 1
ATOM 672 C C . ARG A 1 85 ? -2.348 -4.535 15.509 1.00 54.56 85 ARG A C 1
ATOM 674 O O . ARG A 1 85 ? -2.459 -3.822 14.516 1.00 54.56 85 ARG A O 1
AT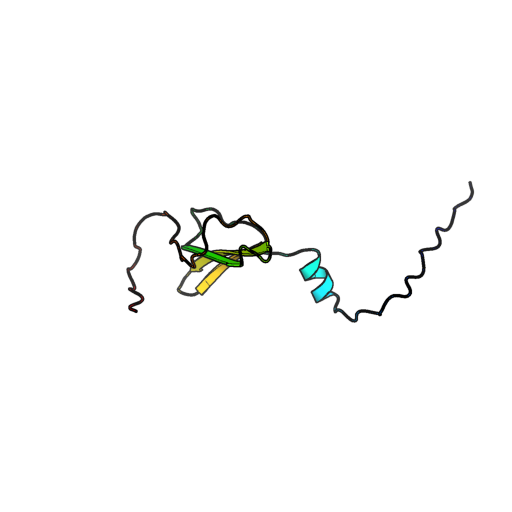OM 681 N N . ARG A 1 86 ? -3.357 -4.787 16.349 1.00 52.00 86 ARG A N 1
ATOM 682 C CA . ARG A 1 86 ? -4.473 -3.840 16.438 1.00 52.00 86 ARG A CA 1
ATOM 683 C C . ARG A 1 86 ? -3.855 -2.473 16.690 1.00 52.00 86 ARG A C 1
ATOM 685 O O . ARG A 1 86 ? -3.005 -2.362 17.584 1.00 52.00 86 ARG A O 1
ATOM 692 N N . ALA A 1 87 ? -4.235 -1.476 15.899 1.00 50.19 87 ALA A N 1
ATOM 693 C CA . ALA A 1 87 ? -3.836 -0.116 16.207 1.00 50.19 87 ALA A CA 1
ATOM 694 C C . ALA A 1 87 ? -4.291 0.209 17.641 1.00 50.19 87 ALA A C 1
ATOM 696 O O . ALA A 1 87 ? -5.314 -0.313 18.107 1.00 50.19 87 ALA A O 1
ATOM 697 N N . PRO A 1 88 ? -3.520 1.003 18.393 1.00 47.56 88 PRO A N 1
ATOM 698 C CA . PRO A 1 88 ? -3.873 1.356 19.754 1.00 47.56 88 PRO A CA 1
ATOM 699 C C . PRO A 1 88 ? -4.983 2.411 19.719 1.00 47.56 88 PRO A C 1
ATOM 701 O O . PRO A 1 88 ? -4.727 3.572 20.003 1.00 47.56 88 PRO A O 1
ATOM 704 N N . GLN A 1 89 ? -6.210 2.029 19.369 1.00 44.88 89 GLN A N 1
ATOM 705 C CA . GLN A 1 89 ? -7.368 2.913 19.440 1.00 44.88 89 GLN A CA 1
ATOM 706 C C . GLN A 1 89 ? -8.587 2.229 20.055 1.00 44.88 89 GLN A C 1
ATOM 708 O O . GLN A 1 89 ? -8.722 1.010 20.126 1.00 44.88 89 GLN A O 1
ATOM 713 N N . GLN A 1 90 ? -9.375 3.078 20.696 1.00 41.91 90 GLN A N 1
ATOM 714 C CA . GLN A 1 90 ? -10.085 2.811 21.932 1.00 41.91 90 GLN A CA 1
ATOM 715 C C . GLN A 1 90 ? -11.314 1.902 21.798 1.00 41.91 90 GLN A C 1
ATOM 717 O O . GLN A 1 90 ? -12.165 2.096 20.942 1.00 41.91 90 GLN A O 1
ATOM 722 N N . ARG A 1 91 ? -11.460 1.053 22.828 1.00 37.84 91 ARG A N 1
ATOM 723 C CA . ARG A 1 91 ? -12.650 0.306 23.286 1.00 37.84 91 ARG A CA 1
ATOM 724 C C . ARG A 1 91 ? -13.236 -0.756 22.336 1.00 37.84 91 ARG A C 1
ATOM 726 O O . ARG A 1 91 ? -13.400 -0.537 21.145 1.00 37.84 91 ARG A O 1
ATOM 733 N N . PRO A 1 92 ? -13.670 -1.904 22.887 1.00 36.94 92 PRO A N 1
ATOM 734 C CA . PRO A 1 92 ? -14.376 -2.907 22.108 1.00 36.94 92 PRO A CA 1
ATOM 735 C C . PRO A 1 92 ? -15.792 -2.408 21.788 1.00 36.94 92 PRO A C 1
ATOM 737 O O . PRO A 1 92 ? -16.612 -2.259 22.692 1.00 36.94 92 PRO A O 1
ATOM 740 N N . ARG A 1 93 ? -16.123 -2.200 20.510 1.00 52.19 93 ARG A N 1
ATOM 741 C CA . ARG A 1 93 ? -17.503 -2.392 20.042 1.00 52.19 93 ARG A CA 1
ATOM 742 C C . ARG A 1 93 ? -17.576 -3.801 19.478 1.00 52.19 93 ARG A C 1
ATOM 744 O O . ARG A 1 93 ? -17.191 -4.048 18.349 1.00 52.19 93 ARG A O 1
ATOM 751 N N . ASN A 1 94 ? -18.023 -4.714 20.330 1.00 37.44 94 ASN A N 1
ATOM 752 C CA . ASN A 1 94 ? -18.285 -6.123 20.048 1.00 37.44 94 ASN A CA 1
ATOM 753 C C . ASN A 1 94 ? -17.046 -6.986 19.778 1.00 37.44 94 ASN A C 1
ATOM 755 O O . ASN A 1 94 ? -16.509 -7.120 18.685 1.00 37.44 94 ASN A O 1
ATOM 759 N N . SER A 1 95 ? -16.629 -7.640 20.856 1.00 41.03 95 SER A N 1
ATOM 760 C CA . SER A 1 95 ? -15.702 -8.758 20.885 1.00 41.03 95 SER A CA 1
ATOM 761 C C . SER A 1 95 ? -16.272 -9.981 20.154 1.00 41.03 95 SER A C 1
ATOM 763 O O . SER A 1 95 ? -16.811 -10.885 20.791 1.00 41.03 95 SER A O 1
ATOM 765 N N . ALA A 1 96 ? -16.113 -10.045 18.835 1.00 40.28 96 ALA A N 1
ATOM 766 C CA . ALA A 1 96 ? -16.083 -11.320 18.129 1.00 40.28 96 ALA A CA 1
ATOM 767 C C . ALA A 1 96 ? -14.650 -11.866 18.225 1.00 40.28 96 ALA A C 1
ATOM 769 O O . ALA A 1 96 ? -13.722 -11.385 17.576 1.00 40.28 96 ALA A O 1
ATOM 770 N N . GLN A 1 97 ? -14.452 -12.812 19.144 1.00 37.28 97 GLN A N 1
ATOM 771 C CA . GLN A 1 97 ? -13.216 -13.580 19.254 1.00 37.28 97 GLN A CA 1
ATOM 772 C C . GLN A 1 97 ? -13.050 -14.416 17.981 1.00 37.28 97 GLN A C 1
ATOM 774 O O . GLN A 1 97 ? -13.787 -15.380 17.787 1.00 37.28 97 GLN A O 1
ATOM 779 N N . ILE A 1 98 ? -12.066 -14.086 17.145 1.00 36.28 98 ILE A N 1
ATOM 780 C CA . ILE A 1 98 ? -11.518 -15.049 16.187 1.00 36.28 98 ILE A CA 1
ATOM 781 C C . ILE A 1 98 ? -10.701 -16.030 17.034 1.00 36.28 98 ILE A C 1
ATOM 783 O O . ILE A 1 98 ? -9.612 -15.702 17.507 1.00 36.28 98 ILE A O 1
ATOM 787 N N . LYS A 1 99 ? -11.317 -17.169 17.362 1.00 24.00 99 LYS A N 1
ATOM 788 C CA . LYS A 1 99 ? -10.668 -18.287 18.057 1.00 24.00 99 LYS A CA 1
ATOM 789 C C . LYS A 1 99 ? -9.685 -18.994 17.104 1.00 24.00 99 LYS A C 1
ATOM 791 O O . LYS A 1 99 ? -9.908 -18.916 15.897 1.00 24.00 99 LYS A O 1
ATOM 796 N N . PRO A 1 100 ? -8.612 -19.600 17.651 1.00 43.84 100 PRO A N 1
ATOM 797 C CA . PRO A 1 100 ? -7.496 -20.163 16.885 1.00 43.84 100 PRO A CA 1
ATOM 798 C C . PRO A 1 100 ? -7.907 -21.282 15.929 1.00 43.84 100 PRO A C 1
ATOM 800 O O . PRO A 1 100 ? -8.896 -21.987 16.238 1.00 43.84 100 PRO A O 1
#

Secondary structure (DSSP, 8-state):
------------S------HHHHHHHHS-TTBS---TTT-SEEEEEE-TTT--EEEEEEEEETTEEEEEEEEE----S-S----BPPS----S-------

Organism: NCBI:txid1076179

Foldseek 3Di:
DDDDDDPDPDDPDPPPPDDPVVVCCVVPPDAEDDDDLQQFQWKWWDDDQVPQFIKIKTFHDDPNDTPHIHMYTGDHDPDPDGDTDGRPDDDDPDDPDPDD

Sequence (100 aa):
MAEQEQEEPQYQGPVLFYSDEVIDHFSNPRNVGELPPEETDGYACIGDPACGDEMKLWFSLKDERIDLIFVMLGGQPRGSSFRLRRAPQQRPRNSAQIKP